Protein AF-A0A7U8K7A0-F1 (afdb_monomer_lite)

Secondary structure (DSSP, 8-state):
--STTS-------HHHHHHHHHHHHHHHHHHHHSSSHHHHHHHHHS---STTTTTS-HHHHHTSS-HHHHHHHHHHHHHHHTT------HHHHT--PPPGGG----

pLDDT: mean 84.66, std 14.63, range [47.88, 97.06]

Organism: NCBI:txid520456

Structure (mmCIF, N/CA/C/O backbone):
data_AF-A0A7U8K7A0-F1
#
_entry.id   AF-A0A7U8K7A0-F1
#
loop_
_atom_site.group_PDB
_atom_site.id
_atom_site.type_symbol
_atom_site.label_atom_id
_atom_site.label_alt_id
_atom_site.label_comp_id
_atom_site.label_asym_id
_atom_site.label_entity_id
_atom_site.label_seq_id
_atom_site.pdbx_PDB_ins_code
_atom_site.Cartn_x
_atom_site.Cartn_y
_atom_site.Cartn_z
_atom_site.occupancy
_atom_site.B_iso_or_equiv
_atom_site.auth_seq_id
_atom_site.auth_comp_id
_atom_site.auth_asym_id
_atom_site.auth_atom_id
_atom_site.pdbx_PDB_model_num
ATOM 1 N N . MET A 1 1 ? -9.588 -7.042 27.715 1.00 47.88 1 MET A N 1
ATOM 2 C CA . MET A 1 1 ? -9.494 -8.166 26.749 1.00 47.88 1 MET A CA 1
ATOM 3 C C . MET A 1 1 ? -10.230 -9.439 27.217 1.00 47.88 1 MET A C 1
ATOM 5 O O . MET A 1 1 ? -9.739 -10.534 26.990 1.00 47.88 1 MET A O 1
ATOM 9 N N . LYS A 1 2 ? -11.409 -9.343 27.865 1.00 48.44 2 LYS A N 1
ATOM 10 C CA . LYS A 1 2 ? -12.129 -10.522 28.409 1.00 48.44 2 LYS A CA 1
ATOM 11 C C . LYS A 1 2 ? -13.471 -10.821 27.712 1.00 48.44 2 LYS A C 1
ATOM 13 O O . LYS A 1 2 ? -14.002 -11.905 27.889 1.00 48.44 2 LYS A O 1
ATOM 18 N N . ALA A 1 3 ? -13.975 -9.903 26.879 1.00 49.47 3 ALA A N 1
ATOM 19 C CA . ALA A 1 3 ? -15.301 -9.998 26.254 1.00 49.47 3 ALA A CA 1
ATOM 20 C C . ALA A 1 3 ? -15.332 -10.684 24.870 1.00 49.47 3 ALA A C 1
ATOM 22 O O . ALA A 1 3 ? -16.405 -10.982 24.366 1.00 49.47 3 ALA A O 1
ATOM 23 N N . VAL A 1 4 ? -14.179 -10.980 24.257 1.00 52.09 4 VAL A N 1
ATOM 24 C CA . VAL A 1 4 ? -14.122 -11.602 22.912 1.00 52.09 4 VAL A CA 1
ATOM 25 C C . VAL A 1 4 ? -14.473 -13.102 22.949 1.00 52.09 4 VAL A C 1
ATOM 27 O O . VAL A 1 4 ? -14.749 -13.710 21.924 1.00 52.09 4 VAL A O 1
ATOM 30 N N . ARG A 1 5 ? -14.508 -13.719 24.138 1.00 55.97 5 ARG A N 1
ATOM 31 C CA . ARG A 1 5 ? -14.699 -15.169 24.315 1.00 55.97 5 ARG A CA 1
ATOM 32 C C . ARG A 1 5 ? -16.157 -15.639 24.412 1.00 55.97 5 ARG A C 1
ATOM 34 O O . ARG A 1 5 ? -16.368 -16.838 24.541 1.00 55.97 5 ARG A O 1
ATOM 41 N N . GLU A 1 6 ? -17.145 -14.746 24.350 1.00 56.16 6 GLU A N 1
ATOM 42 C CA . GLU A 1 6 ? -18.542 -15.088 24.679 1.00 56.16 6 GLU A CA 1
ATOM 43 C C . GLU A 1 6 ? -19.529 -15.112 23.495 1.00 56.16 6 GLU A C 1
ATOM 45 O O . GLU A 1 6 ? -20.718 -15.260 23.741 1.00 56.16 6 GLU A O 1
ATOM 50 N N . HIS A 1 7 ? -19.097 -14.992 22.228 1.00 56.66 7 HIS A N 1
ATOM 51 C CA . HIS A 1 7 ? -20.023 -14.893 21.072 1.00 56.66 7 HIS A CA 1
ATOM 52 C C . HIS A 1 7 ? -21.143 -13.847 21.274 1.00 56.66 7 HIS A C 1
ATOM 54 O O . HIS A 1 7 ? -22.256 -14.007 20.780 1.00 56.66 7 HIS A O 1
ATOM 60 N N . ARG A 1 8 ? -20.874 -12.775 22.029 1.00 57.12 8 ARG A N 1
ATOM 61 C CA . ARG A 1 8 ? -21.797 -11.642 22.117 1.00 57.12 8 ARG A CA 1
ATOM 62 C C . ARG A 1 8 ? -21.607 -10.758 20.896 1.00 57.12 8 ARG A C 1
ATOM 64 O O . ARG A 1 8 ? -20.471 -10.570 20.462 1.00 57.12 8 ARG A O 1
ATOM 71 N N . ASP A 1 9 ? -22.694 -10.178 20.401 1.00 66.00 9 ASP A N 1
ATOM 72 C CA . ASP A 1 9 ? -22.630 -9.166 19.352 1.00 66.00 9 ASP A CA 1
ATOM 73 C C . ASP A 1 9 ? -21.802 -7.972 19.839 1.00 66.00 9 ASP A C 1
ATOM 75 O O . ASP A 1 9 ? -22.190 -7.229 20.744 1.00 66.00 9 ASP A O 1
ATOM 79 N N . ILE A 1 10 ? -20.618 -7.809 19.252 1.00 69.88 10 ILE A N 1
ATOM 80 C CA . ILE A 1 10 ? -19.763 -6.647 19.468 1.00 69.88 10 ILE A CA 1
ATOM 81 C C . ILE A 1 10 ? -20.118 -5.649 18.372 1.00 69.88 10 ILE A C 1
ATOM 83 O O . ILE A 1 10 ? -19.766 -5.841 17.210 1.00 69.88 10 ILE A O 1
ATOM 87 N N . THR A 1 11 ? -20.813 -4.573 18.739 1.00 79.06 11 THR A N 1
ATOM 88 C CA . THR A 1 11 ? -20.998 -3.438 17.828 1.00 79.06 11 THR A CA 1
ATOM 89 C C . THR A 1 11 ? -19.705 -2.630 17.815 1.00 79.06 11 THR A C 1
ATOM 91 O O . THR A 1 11 ? -19.310 -2.061 18.832 1.00 79.06 11 THR A O 1
ATOM 94 N N . LEU A 1 12 ? -19.011 -2.640 16.679 1.00 84.75 12 LEU A N 1
ATOM 95 C CA . LEU A 1 12 ? -17.809 -1.841 16.469 1.00 84.75 12 LEU A CA 1
ATOM 96 C C . LEU A 1 12 ? -18.195 -0.423 16.048 1.00 84.75 12 LEU A C 1
ATOM 98 O O . LEU A 1 12 ? -19.147 -0.234 15.291 1.00 84.75 12 LEU A O 1
ATOM 102 N N . ASP A 1 13 ? -17.427 0.561 16.513 1.00 90.88 13 ASP A N 1
ATOM 103 C CA . ASP A 1 13 ? -17.550 1.934 16.031 1.00 90.88 13 ASP A CA 1
ATOM 104 C C . ASP A 1 13 ? -17.242 2.014 14.526 1.00 90.88 13 ASP A C 1
ATOM 106 O O . ASP A 1 13 ? -16.441 1.233 13.997 1.00 90.88 13 ASP A O 1
ATOM 110 N N . VAL A 1 14 ? -17.865 2.968 13.833 1.00 91.88 14 VAL A N 1
ATOM 111 C CA . VAL A 1 14 ? -17.673 3.166 12.391 1.00 91.88 14 VAL A CA 1
ATOM 112 C C . VAL A 1 14 ? -16.202 3.423 12.057 1.00 91.88 14 VAL A C 1
ATOM 114 O O . VAL A 1 14 ? -15.716 2.873 11.071 1.00 91.88 14 VAL A O 1
ATOM 117 N N . ASP A 1 15 ? -15.458 4.173 12.878 1.00 91.56 15 ASP A N 1
ATOM 118 C CA . ASP A 1 15 ? -14.020 4.402 12.665 1.00 91.56 15 ASP A CA 1
ATOM 119 C C . ASP A 1 15 ? -13.236 3.086 12.703 1.00 91.56 15 ASP A C 1
ATOM 121 O O . ASP A 1 15 ? -12.400 2.822 11.833 1.00 91.56 15 ASP A O 1
ATOM 125 N N . VAL A 1 16 ? -13.560 2.217 13.664 1.00 92.88 16 VAL A N 1
ATOM 126 C CA . VAL A 1 16 ? -12.925 0.902 13.819 1.00 92.88 16 VAL A CA 1
ATOM 127 C C . VAL A 1 16 ? -13.243 0.007 12.625 1.00 92.88 16 VAL A C 1
ATOM 129 O O . VAL A 1 16 ? -12.339 -0.626 12.076 1.00 92.88 16 VAL A O 1
ATOM 132 N N . LEU A 1 17 ? -14.503 -0.019 12.182 1.00 94.44 17 LEU A N 1
ATOM 133 C CA . LEU A 1 17 ? -14.915 -0.754 10.985 1.00 94.44 17 LEU A CA 1
ATOM 134 C C . LEU A 1 17 ? -14.195 -0.247 9.733 1.00 94.44 17 LEU A C 1
ATOM 136 O O . LEU A 1 17 ? -13.728 -1.054 8.929 1.00 94.44 17 LEU A O 1
ATOM 140 N N . MET A 1 18 ? 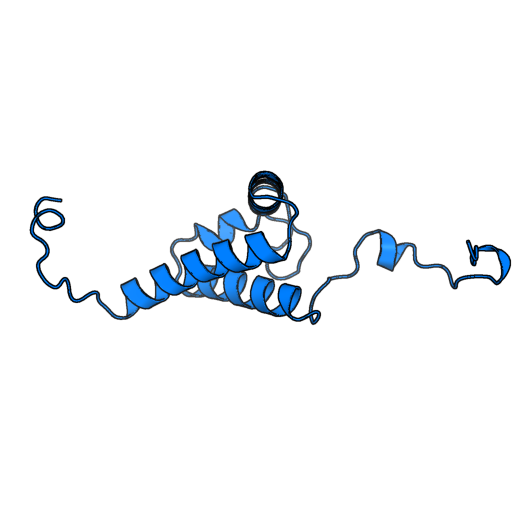-14.052 1.070 9.583 1.00 94.38 18 MET A N 1
ATOM 141 C CA . MET A 1 18 ? -13.344 1.678 8.458 1.00 94.38 18 MET A CA 1
ATOM 142 C C . MET A 1 18 ? -11.861 1.310 8.455 1.00 94.38 18 MET A C 1
ATOM 144 O O . MET A 1 18 ? -11.342 0.893 7.418 1.00 94.38 18 MET A O 1
ATOM 148 N N . ARG A 1 19 ? -11.193 1.359 9.613 1.00 94.94 19 ARG A N 1
ATOM 149 C CA . ARG A 1 19 ? -9.783 0.963 9.744 1.00 94.94 19 ARG A CA 1
ATOM 150 C C . ARG A 1 19 ? -9.577 -0.519 9.460 1.00 94.94 19 ARG A C 1
ATOM 152 O O .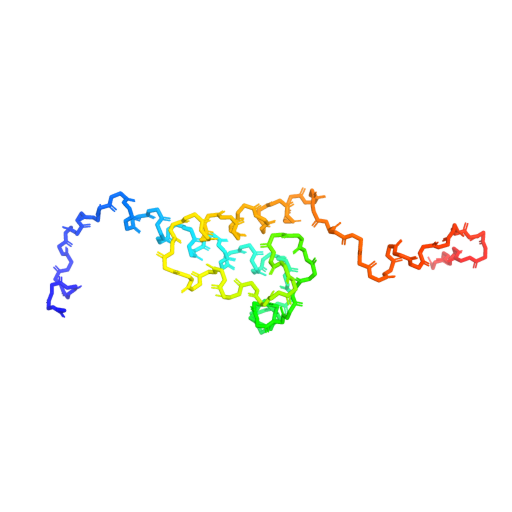 ARG A 1 19 ? -8.665 -0.875 8.716 1.00 94.94 19 ARG A O 1
ATOM 159 N N . LEU A 1 20 ? -10.439 -1.384 9.996 1.00 95.00 20 LEU A N 1
ATOM 160 C CA . LEU A 1 20 ? -10.403 -2.822 9.713 1.00 95.00 20 LEU A CA 1
ATOM 161 C C . LEU A 1 20 ? -10.625 -3.097 8.224 1.00 95.00 20 LEU A C 1
ATOM 163 O O . LEU A 1 20 ? -9.850 -3.833 7.614 1.00 95.00 20 LEU A O 1
ATOM 167 N N . SER A 1 21 ? -11.630 -2.459 7.620 1.00 95.62 21 SER A N 1
ATOM 168 C CA . SER A 1 21 ? -11.890 -2.548 6.182 1.00 95.62 21 SER A CA 1
ATOM 169 C C . SER A 1 21 ? -10.680 -2.091 5.364 1.00 95.62 21 SER A C 1
ATOM 171 O O . SER A 1 21 ? -10.330 -2.735 4.375 1.00 95.62 21 SER A O 1
ATOM 173 N N . ALA A 1 22 ? -10.012 -1.010 5.777 1.00 96.06 22 ALA A N 1
ATOM 174 C CA . ALA A 1 22 ? -8.828 -0.497 5.102 1.00 96.06 22 ALA A CA 1
ATOM 175 C C . ALA A 1 22 ? -7.664 -1.497 5.137 1.00 96.06 22 ALA A C 1
ATOM 177 O O . ALA A 1 22 ? -7.104 -1.812 4.088 1.00 96.06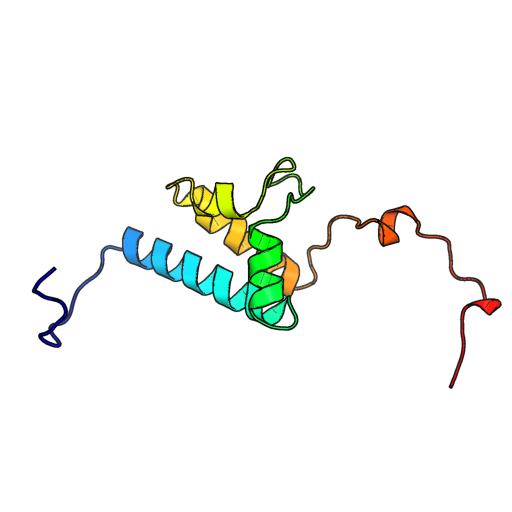 22 ALA A O 1
ATOM 178 N N . VAL A 1 23 ? -7.345 -2.044 6.314 1.00 96.06 23 VAL A N 1
ATOM 179 C CA . VAL A 1 23 ? -6.262 -3.028 6.487 1.00 96.06 23 VAL A CA 1
ATOM 180 C C . VAL A 1 23 ? -6.535 -4.302 5.687 1.00 96.06 23 VAL A C 1
ATOM 182 O O . VAL A 1 23 ? -5.651 -4.786 4.979 1.00 96.06 23 VAL A O 1
ATOM 185 N N . LEU A 1 24 ? -7.762 -4.824 5.749 1.00 97.06 24 LEU A N 1
ATOM 186 C CA . LEU A 1 24 ? -8.149 -6.012 4.986 1.00 97.06 24 LEU A CA 1
ATOM 187 C C . LEU A 1 24 ? -8.110 -5.756 3.474 1.00 97.06 24 LEU A C 1
ATOM 189 O O . LEU A 1 24 ? -7.636 -6.607 2.725 1.00 97.06 24 LEU A O 1
ATOM 193 N N . GLY A 1 25 ? -8.543 -4.573 3.029 1.00 96.25 25 GLY A N 1
ATOM 194 C CA . GLY A 1 25 ? -8.462 -4.163 1.627 1.00 96.25 25 GLY A CA 1
ATOM 195 C C . GLY A 1 25 ? -7.021 -4.092 1.117 1.00 96.25 25 GLY A C 1
ATOM 196 O O . GLY A 1 25 ? -6.728 -4.614 0.045 1.00 96.25 25 GLY A O 1
ATOM 197 N N . ILE A 1 26 ? -6.104 -3.526 1.909 1.00 96.56 26 ILE A N 1
ATOM 198 C CA . ILE A 1 26 ? -4.666 -3.504 1.596 1.00 96.56 26 ILE A CA 1
ATOM 199 C C . ILE A 1 26 ? -4.128 -4.931 1.454 1.00 96.56 26 ILE A C 1
ATOM 201 O O . ILE A 1 26 ? -3.477 -5.244 0.459 1.00 96.56 26 ILE A O 1
ATOM 205 N N . HIS A 1 27 ? -4.422 -5.810 2.416 1.00 96.06 27 HIS A N 1
ATOM 206 C CA . HIS A 1 27 ? -3.968 -7.200 2.372 1.00 96.06 27 HIS A CA 1
ATOM 207 C C . HIS A 1 27 ? -4.485 -7.936 1.128 1.00 96.06 27 HIS A C 1
ATOM 209 O O . HIS A 1 27 ? -3.706 -8.571 0.417 1.00 96.06 27 HIS A O 1
ATOM 215 N N . GLN A 1 28 ? -5.779 -7.803 0.826 1.00 96.19 28 GLN A N 1
ATOM 216 C CA . GLN A 1 28 ? -6.384 -8.417 -0.352 1.00 96.19 28 GLN A CA 1
ATOM 217 C C . GLN A 1 28 ? -5.754 -7.896 -1.649 1.00 96.19 28 GLN A C 1
ATOM 219 O O . GLN A 1 28 ? -5.405 -8.693 -2.518 1.00 96.19 28 GLN A O 1
ATOM 224 N N . ALA A 1 29 ? -5.573 -6.580 -1.783 1.00 95.12 29 ALA A N 1
ATOM 225 C CA . ALA A 1 29 ? -4.993 -5.996 -2.986 1.00 95.12 29 ALA A CA 1
ATOM 226 C C . ALA A 1 29 ? -3.539 -6.448 -3.202 1.00 95.12 29 ALA A C 1
ATOM 228 O O . ALA A 1 29 ? -3.156 -6.750 -4.330 1.00 95.12 29 ALA A O 1
ATOM 229 N N . LEU A 1 30 ? -2.746 -6.587 -2.133 1.00 94.94 30 LEU A N 1
ATOM 230 C CA . LEU A 1 30 ? -1.400 -7.165 -2.222 1.00 94.94 30 LEU A CA 1
ATOM 231 C C . LEU A 1 30 ? -1.421 -8.628 -2.679 1.00 94.94 30 LEU A C 1
ATOM 233 O O . LEU A 1 30 ? -0.566 -9.019 -3.467 1.00 94.94 30 LEU A O 1
ATOM 237 N N . GLY A 1 31 ? -2.395 -9.418 -2.222 1.00 94.56 31 GLY A N 1
ATOM 238 C CA . GLY A 1 31 ? -2.568 -10.805 -2.662 1.00 94.56 31 GLY A CA 1
ATOM 239 C C . GLY A 1 31 ? -2.920 -10.941 -4.147 1.00 94.56 31 GLY A C 1
ATOM 240 O O . GLY A 1 31 ? -2.576 -11.944 -4.760 1.00 94.56 31 GLY A O 1
ATOM 241 N N . VAL A 1 32 ? -3.567 -9.928 -4.732 1.00 94.06 32 VAL A N 1
ATOM 242 C CA . VAL A 1 32 ? -3.839 -9.866 -6.178 1.00 94.06 32 VAL A CA 1
ATOM 243 C C . VAL A 1 32 ? -2.604 -9.414 -6.959 1.00 94.06 32 VAL A C 1
ATOM 245 O O . VAL A 1 32 ? -2.320 -9.947 -8.026 1.00 94.06 32 VAL A O 1
ATOM 248 N N . LEU A 1 33 ? -1.879 -8.420 -6.444 1.00 91.38 33 LEU A N 1
ATOM 249 C CA . LEU A 1 33 ? -0.790 -7.757 -7.166 1.00 91.38 33 LEU A CA 1
ATOM 250 C C . LEU A 1 33 ? 0.537 -8.521 -7.154 1.00 91.38 33 LEU A C 1
ATOM 252 O O . LEU A 1 33 ? 1.370 -8.289 -8.027 1.00 91.38 33 LEU A O 1
ATOM 256 N N . TYR A 1 34 ? 0.765 -9.393 -6.172 1.00 91.94 34 TYR A N 1
ATOM 257 C CA . TYR A 1 34 ? 2.063 -10.035 -5.975 1.00 91.94 34 TYR A CA 1
ATOM 258 C C . TYR A 1 34 ? 1.974 -11.563 -5.969 1.00 91.94 34 TYR A C 1
ATOM 260 O O . TYR A 1 34 ? 1.024 -12.128 -5.423 1.00 91.94 34 TYR A O 1
ATOM 268 N N . PRO A 1 35 ? 3.001 -12.258 -6.497 1.00 88.88 35 PRO A N 1
ATOM 269 C CA . PRO A 1 35 ? 3.085 -13.707 -6.419 1.00 88.88 35 PRO A CA 1
ATOM 270 C C . PRO A 1 35 ? 3.432 -14.127 -4.985 1.00 88.88 35 PRO A C 1
ATOM 272 O O . PRO A 1 35 ? 4.596 -14.236 -4.596 1.00 88.88 35 PRO A O 1
ATOM 275 N N . GLY A 1 36 ? 2.392 -14.352 -4.186 1.00 90.44 36 GLY A N 1
ATOM 276 C CA . GLY A 1 36 ? 2.499 -14.833 -2.815 1.00 90.44 36 GLY A CA 1
ATOM 277 C C . GLY A 1 36 ? 2.748 -13.743 -1.769 1.00 90.44 36 GLY A C 1
ATOM 278 O O . GLY A 1 36 ? 3.210 -12.632 -2.039 1.00 90.44 36 GLY A O 1
ATOM 279 N N . GLU A 1 37 ? 2.453 -14.093 -0.517 1.00 91.50 37 GLU A N 1
ATOM 280 C CA . GLU A 1 37 ? 2.433 -13.155 0.611 1.00 91.50 37 GLU A CA 1
ATOM 281 C C . GLU A 1 37 ? 3.803 -12.514 0.885 1.00 91.50 37 GLU A C 1
ATOM 283 O O . GLU A 1 37 ? 3.890 -11.331 1.212 1.00 91.50 37 GLU A O 1
ATOM 288 N N . ALA A 1 38 ? 4.891 -13.274 0.714 1.00 94.19 38 ALA A N 1
ATOM 289 C CA . ALA A 1 38 ? 6.247 -12.793 0.969 1.00 94.19 38 ALA A CA 1
ATOM 290 C C . ALA A 1 38 ? 6.631 -11.614 0.059 1.00 94.19 38 ALA A C 1
ATOM 292 O O . ALA A 1 38 ? 7.279 -10.674 0.522 1.00 94.19 38 ALA A O 1
ATOM 293 N N . ALA A 1 39 ? 6.207 -11.638 -1.209 1.00 91.94 39 ALA A N 1
ATOM 294 C CA . ALA A 1 39 ? 6.467 -10.562 -2.159 1.00 91.94 39 ALA A CA 1
ATOM 295 C C . ALA A 1 39 ? 5.678 -9.291 -1.799 1.00 91.94 39 ALA A C 1
ATOM 297 O O . ALA A 1 39 ? 6.265 -8.210 -1.734 1.00 91.94 39 ALA A O 1
ATOM 298 N N . GLY A 1 40 ? 4.391 -9.424 -1.457 1.00 93.62 40 GLY A N 1
ATOM 299 C CA . GLY A 1 40 ? 3.571 -8.297 -0.997 1.00 93.62 40 GLY A CA 1
ATOM 300 C C . GLY A 1 40 ? 4.095 -7.673 0.303 1.00 93.62 40 GLY A C 1
ATOM 301 O O . GLY A 1 40 ? 4.205 -6.452 0.418 1.00 93.62 40 GLY A O 1
ATOM 302 N N . ARG A 1 41 ? 4.521 -8.501 1.264 1.00 95.19 41 ARG A N 1
ATOM 303 C CA . ARG A 1 41 ? 5.204 -8.030 2.480 1.00 95.19 41 ARG A CA 1
ATOM 304 C C . ARG A 1 41 ? 6.508 -7.313 2.161 1.00 95.19 41 ARG A C 1
ATOM 306 O O . ARG A 1 41 ? 6.748 -6.235 2.692 1.00 95.19 41 ARG A O 1
ATOM 313 N N . LYS A 1 42 ? 7.348 -7.878 1.289 1.00 95.19 42 LYS A N 1
ATOM 314 C CA . LYS A 1 42 ? 8.597 -7.230 0.872 1.00 95.19 42 LYS A CA 1
ATOM 315 C C . LYS A 1 42 ? 8.327 -5.848 0.275 1.00 95.19 42 LYS A C 1
ATOM 317 O O . LYS A 1 42 ? 9.038 -4.908 0.620 1.00 95.19 42 LYS A O 1
ATOM 322 N N . TRP A 1 43 ? 7.292 -5.705 -0.552 1.00 94.69 43 TRP A N 1
ATOM 323 C CA . TRP A 1 43 ? 6.902 -4.411 -1.112 1.00 94.69 43 TRP A CA 1
ATOM 324 C C . TRP A 1 43 ? 6.551 -3.380 -0.031 1.00 94.69 43 TRP A C 1
ATOM 326 O O . TRP A 1 43 ? 7.054 -2.263 -0.084 1.00 94.69 43 TRP A O 1
ATOM 336 N N . LEU A 1 44 ? 5.785 -3.761 1.000 1.00 96.00 44 LEU A N 1
ATOM 337 C CA . LEU A 1 44 ? 5.442 -2.861 2.114 1.00 96.00 44 LEU A CA 1
ATOM 338 C C . LEU A 1 44 ? 6.676 -2.292 2.834 1.00 96.00 44 LEU A C 1
ATOM 340 O O . LEU A 1 44 ? 6.638 -1.161 3.317 1.00 96.00 44 LEU A O 1
ATOM 344 N N . HIS A 1 45 ? 7.759 -3.066 2.903 1.00 97.00 45 HIS A N 1
ATOM 345 C CA . HIS A 1 45 ? 9.011 -2.675 3.555 1.00 97.00 45 HIS A CA 1
ATOM 346 C C . HIS A 1 45 ? 10.026 -2.005 2.619 1.00 97.00 45 HIS A C 1
ATOM 348 O O . HIS A 1 45 ? 11.037 -1.491 3.094 1.00 97.00 45 HIS A O 1
ATOM 354 N N . THR A 1 46 ? 9.789 -2.008 1.308 1.00 94.06 46 THR A N 1
ATOM 355 C CA . THR A 1 46 ? 10.735 -1.461 0.330 1.00 94.06 46 THR A CA 1
ATOM 356 C C . THR A 1 46 ? 10.407 0.009 0.055 1.00 94.06 46 THR A C 1
ATOM 358 O O . THR A 1 46 ? 9.236 0.317 -0.170 1.00 94.06 46 THR A O 1
ATOM 361 N N . PRO A 1 47 ? 11.407 0.914 0.038 1.00 94.25 47 PRO A N 1
ATOM 362 C CA . PRO A 1 47 ? 11.247 2.283 -0.446 1.00 94.25 47 PRO A CA 1
ATOM 363 C C . PRO A 1 47 ? 10.475 2.335 -1.763 1.00 94.25 47 PRO A C 1
ATOM 365 O O . PRO A 1 47 ? 10.845 1.661 -2.727 1.00 94.25 47 PRO A O 1
ATOM 368 N N . ASN A 1 48 ? 9.401 3.119 -1.806 1.00 90.81 48 ASN A N 1
ATOM 369 C CA . ASN A 1 48 ? 8.573 3.241 -2.994 1.00 90.81 48 ASN A CA 1
ATOM 370 C C . ASN A 1 48 ? 8.675 4.663 -3.558 1.00 90.81 48 ASN A C 1
ATOM 372 O O . ASN A 1 48 ? 8.456 5.643 -2.850 1.00 90.81 48 ASN A O 1
ATOM 376 N N . GLY A 1 49 ? 9.036 4.755 -4.840 1.00 87.06 49 GLY A N 1
ATOM 377 C CA . GLY A 1 49 ? 9.234 6.021 -5.546 1.00 87.06 49 GLY A CA 1
ATOM 378 C C . GLY A 1 49 ? 7.950 6.796 -5.828 1.00 87.06 49 GLY A C 1
ATOM 379 O O . GLY A 1 49 ? 8.052 7.964 -6.190 1.00 87.06 49 GLY A O 1
ATOM 380 N N . ALA A 1 50 ? 6.776 6.186 -5.622 1.00 86.94 50 ALA A N 1
ATOM 381 C CA . ALA A 1 50 ? 5.510 6.852 -5.860 1.00 86.94 50 ALA A CA 1
ATOM 382 C C . ALA A 1 50 ? 5.397 8.153 -5.077 1.00 86.94 50 ALA A C 1
ATOM 384 O O . ALA A 1 50 ? 5.733 8.207 -3.888 1.00 86.94 50 ALA A O 1
ATOM 385 N N . SER A 1 51 ? 4.830 9.175 -5.721 1.00 89.19 51 SER A N 1
ATOM 386 C CA . SER A 1 51 ? 4.657 10.504 -5.114 1.00 89.19 51 SER A CA 1
ATOM 387 C C . SER A 1 51 ? 3.938 10.443 -3.759 1.00 89.19 51 SER A C 1
ATOM 389 O O . SER A 1 51 ? 4.248 11.215 -2.857 1.00 89.19 51 SER A O 1
ATOM 391 N N . LEU A 1 52 ? 3.027 9.475 -3.586 1.00 90.81 52 LEU A N 1
ATOM 392 C CA . LEU A 1 52 ? 2.320 9.221 -2.328 1.00 90.81 52 LEU A CA 1
ATOM 393 C C . LEU A 1 52 ? 3.255 8.853 -1.163 1.00 90.81 52 LEU A C 1
ATOM 395 O O . LEU A 1 52 ? 2.983 9.219 -0.022 1.00 90.81 52 LEU A O 1
ATOM 399 N N . PHE A 1 53 ? 4.322 8.101 -1.431 1.00 92.19 53 PHE A N 1
ATOM 400 C CA . PHE A 1 53 ? 5.220 7.586 -0.397 1.00 92.19 53 PHE A CA 1
ATOM 401 C C . PHE A 1 53 ? 6.489 8.425 -0.239 1.00 92.19 53 PHE A C 1
ATOM 403 O O . PHE A 1 53 ? 7.196 8.262 0.752 1.00 92.19 53 PHE A O 1
ATOM 410 N N . GLY A 1 54 ? 6.804 9.308 -1.193 1.00 90.38 54 GLY A N 1
ATOM 411 C CA . GLY A 1 54 ? 7.962 10.201 -1.101 1.00 90.38 54 GLY A CA 1
ATOM 412 C C . GLY A 1 54 ? 9.292 9.454 -0.941 1.00 90.38 54 GLY A C 1
ATOM 413 O O . GLY A 1 54 ? 10.165 9.896 -0.196 1.00 90.38 54 GLY A O 1
ATOM 414 N N . GLY A 1 55 ? 9.430 8.283 -1.571 1.00 90.62 55 GLY A N 1
ATOM 415 C CA . GLY A 1 55 ? 10.615 7.434 -1.442 1.00 90.62 55 GLY A CA 1
ATOM 416 C C . GLY A 1 55 ? 10.673 6.608 -0.154 1.00 90.62 55 GLY A C 1
ATOM 417 O O . GLY A 1 55 ? 11.653 5.900 0.056 1.00 90.62 55 GLY A O 1
ATOM 418 N N . GLN A 1 56 ? 9.664 6.670 0.715 1.00 94.81 56 GLN A N 1
ATOM 419 C CA . GLN A 1 56 ? 9.605 5.858 1.929 1.00 94.81 56 GLN A CA 1
ATOM 420 C C . GLN A 1 56 ? 8.893 4.518 1.697 1.00 94.81 56 GLN A C 1
ATOM 422 O O . GLN A 1 56 ? 8.178 4.345 0.705 1.00 94.81 56 GLN A O 1
ATOM 427 N N . PRO A 1 57 ? 9.074 3.535 2.596 1.00 96.44 57 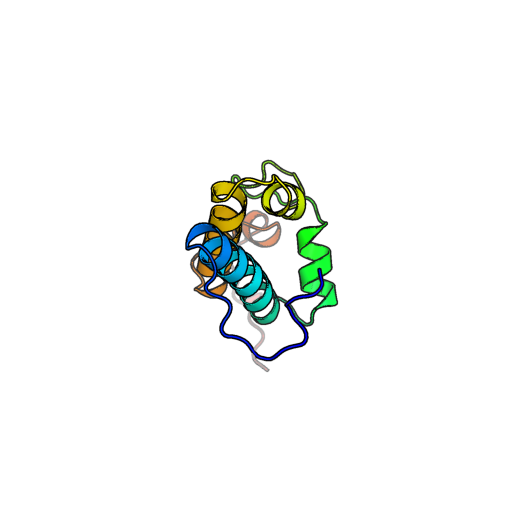PRO A N 1
ATOM 428 C CA . PRO A 1 57 ? 8.298 2.306 2.559 1.00 96.44 57 PRO A CA 1
ATOM 429 C C . PRO A 1 57 ? 6.797 2.574 2.766 1.00 96.44 57 PRO A C 1
ATOM 431 O O . PRO A 1 57 ? 6.439 3.286 3.712 1.00 96.44 57 PRO A O 1
ATOM 434 N N . PRO A 1 58 ? 5.896 1.951 1.979 1.00 96.31 58 PRO A N 1
ATOM 435 C CA . PRO A 1 58 ? 4.448 2.085 2.160 1.00 96.31 58 PRO A CA 1
ATOM 436 C C . PRO A 1 58 ? 3.974 1.776 3.585 1.00 96.31 58 PRO A C 1
ATOM 438 O O . PRO A 1 58 ? 3.017 2.384 4.070 1.00 96.31 58 PRO A O 1
ATOM 441 N N . LEU A 1 59 ? 4.666 0.871 4.290 1.00 96.94 59 LEU A N 1
ATOM 442 C CA . LEU A 1 59 ? 4.351 0.519 5.672 1.00 96.94 59 LEU A CA 1
ATOM 443 C C . LEU A 1 59 ? 4.400 1.720 6.624 1.00 96.94 59 LEU A C 1
ATOM 445 O O . LEU A 1 59 ? 3.618 1.761 7.570 1.00 96.94 59 LEU A O 1
ATOM 449 N N . GLN A 1 60 ? 5.265 2.708 6.381 1.00 96.94 60 GLN A N 1
ATOM 450 C CA . GLN A 1 60 ? 5.345 3.895 7.233 1.00 96.94 60 GLN A CA 1
ATOM 451 C C . GLN A 1 60 ? 4.034 4.693 7.208 1.00 96.94 60 GLN A C 1
ATOM 453 O O . GLN A 1 60 ? 3.578 5.165 8.247 1.00 96.94 60 GLN A O 1
ATOM 458 N N . LEU 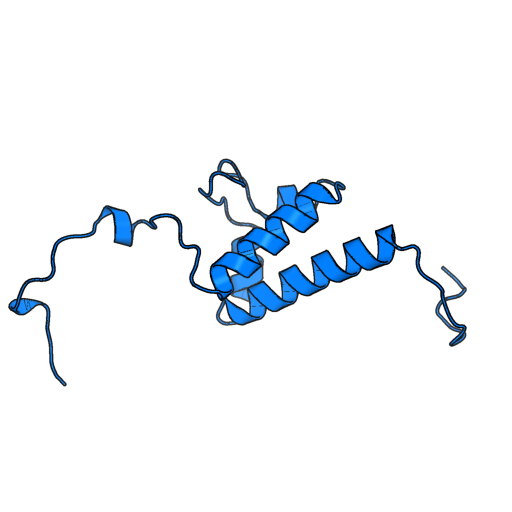A 1 61 ? 3.390 4.790 6.039 1.00 95.94 61 LEU A N 1
ATOM 459 C CA . LEU A 1 61 ? 2.112 5.484 5.892 1.00 95.94 61 LEU A CA 1
ATOM 460 C C . LEU A 1 61 ? 0.951 4.663 6.476 1.00 95.94 61 LEU A C 1
ATOM 462 O O . LEU A 1 61 ? 0.113 5.217 7.191 1.00 95.94 61 LEU A O 1
ATOM 466 N N . VAL A 1 62 ? 0.952 3.341 6.258 1.00 96.12 62 VAL A N 1
ATOM 467 C CA . VAL A 1 62 ? -0.008 2.396 6.869 1.00 96.12 62 VAL A CA 1
ATOM 468 C C . VAL A 1 62 ? 0.046 2.452 8.402 1.00 96.12 62 VAL A C 1
ATOM 470 O O . VAL A 1 62 ? -0.992 2.428 9.059 1.00 96.12 62 VAL A O 1
ATOM 473 N N . ALA A 1 63 ? 1.246 2.564 8.977 1.00 95.06 63 ALA A N 1
ATOM 474 C CA . ALA A 1 63 ? 1.484 2.591 10.420 1.00 95.06 63 ALA A CA 1
ATOM 475 C C . ALA A 1 63 ? 1.519 4.009 11.025 1.00 95.06 63 ALA A C 1
ATOM 477 O O . ALA A 1 63 ? 1.817 4.158 12.207 1.00 95.06 63 ALA A O 1
ATOM 478 N N . SER A 1 64 ? 1.182 5.050 10.256 1.00 92.94 64 SER A N 1
ATOM 479 C CA . SER A 1 64 ? 1.201 6.450 10.722 1.00 92.94 64 SER A CA 1
ATOM 480 C C . SER A 1 64 ? 0.159 6.764 11.808 1.00 92.94 64 SER A C 1
ATOM 482 O O . SER A 1 64 ? 0.164 7.848 12.383 1.00 92.94 64 SER A O 1
ATOM 484 N N . GLY A 1 65 ? -0.772 5.840 12.068 1.00 88.69 65 GLY A N 1
ATOM 485 C CA . GLY A 1 65 ? -1.883 6.009 13.010 1.00 88.69 65 GLY A CA 1
ATOM 486 C C . GLY A 1 65 ? -3.077 6.780 12.436 1.00 88.69 65 GLY A C 1
ATOM 487 O O . GLY A 1 65 ? -4.177 6.740 12.999 1.00 88.69 65 GLY A O 1
ATOM 488 N N . THR A 1 66 ? -2.921 7.415 11.275 1.00 93.25 66 THR A N 1
ATOM 489 C CA . THR A 1 66 ? -3.983 8.196 10.632 1.00 93.25 66 THR A CA 1
ATOM 490 C C . THR A 1 66 ? -4.902 7.315 9.779 1.00 93.25 66 THR A C 1
ATOM 492 O O . THR A 1 66 ? -4.455 6.380 9.114 1.00 93.25 66 THR A O 1
ATOM 495 N N . GLN A 1 67 ? -6.206 7.609 9.803 1.00 94.31 67 GLN A N 1
ATOM 496 C CA . GLN A 1 67 ? -7.191 6.975 8.915 1.00 94.31 67 GLN A CA 1
ATOM 497 C C . GLN A 1 67 ? -6.865 7.296 7.447 1.00 94.31 67 GLN A C 1
ATOM 499 O O . GLN A 1 67 ? -6.912 6.417 6.588 1.00 94.31 67 GLN A O 1
ATOM 504 N N . ASP A 1 68 ? -6.469 8.540 7.173 1.00 94.88 68 ASP A N 1
ATOM 505 C CA . ASP A 1 68 ? -6.159 9.008 5.822 1.00 94.88 68 ASP A CA 1
ATOM 506 C C . ASP A 1 68 ? -4.949 8.294 5.225 1.00 94.88 68 ASP A C 1
ATOM 508 O O . ASP A 1 68 ? -5.002 7.892 4.065 1.00 94.88 68 ASP A O 1
ATOM 512 N N . GLY A 1 69 ? -3.896 8.053 6.014 1.00 95.19 69 GLY A N 1
ATOM 513 C CA . GLY A 1 69 ? -2.739 7.278 5.569 1.00 95.19 69 GLY A CA 1
ATOM 514 C C . GLY A 1 69 ? -3.134 5.867 5.131 1.00 95.19 69 GLY A C 1
ATOM 515 O O . GLY A 1 69 ? -2.830 5.454 4.012 1.00 95.19 69 GLY A O 1
ATOM 516 N N . LEU A 1 70 ? -3.897 5.156 5.967 1.00 96.06 70 LEU A N 1
ATOM 517 C CA . LEU A 1 70 ? -4.450 3.836 5.641 1.00 96.06 70 LEU A CA 1
ATOM 518 C C . LEU A 1 70 ? -5.295 3.861 4.359 1.00 96.06 70 LEU A C 1
ATOM 520 O O . LEU A 1 70 ? -5.103 3.037 3.460 1.00 96.06 70 LEU A O 1
ATOM 524 N N . MET A 1 71 ? -6.217 4.817 4.251 1.00 97.00 71 MET A N 1
ATOM 525 C CA . MET A 1 71 ? -7.111 4.925 3.100 1.00 97.00 71 MET A CA 1
ATOM 526 C C . MET A 1 71 ? -6.380 5.322 1.815 1.00 97.00 71 MET A C 1
ATOM 528 O O . MET A 1 71 ? -6.751 4.843 0.742 1.00 97.00 71 MET A O 1
ATOM 532 N N . ALA A 1 72 ? -5.334 6.143 1.898 1.00 96.06 72 ALA A N 1
ATOM 533 C CA . ALA A 1 72 ? -4.514 6.511 0.751 1.00 96.06 72 ALA A CA 1
ATOM 534 C C . ALA A 1 72 ? -3.771 5.295 0.181 1.00 96.06 72 ALA A C 1
ATOM 536 O O . ALA A 1 72 ? -3.839 5.055 -1.025 1.00 96.06 72 ALA A O 1
ATOM 537 N N . VAL A 1 73 ? -3.149 4.470 1.036 1.00 96.19 73 VAL A N 1
ATOM 538 C CA . VAL A 1 73 ? -2.482 3.231 0.591 1.00 96.19 73 VAL A CA 1
ATOM 539 C C . VAL A 1 73 ? -3.481 2.243 -0.006 1.00 96.19 73 VAL A C 1
ATOM 541 O O . VAL A 1 73 ? -3.209 1.651 -1.051 1.00 96.19 73 VAL A O 1
ATOM 544 N N . ARG A 1 74 ? -4.664 2.096 0.602 1.00 96.19 74 ARG A N 1
ATOM 545 C CA . ARG A 1 74 ? -5.734 1.266 0.036 1.00 96.19 74 ARG A CA 1
ATOM 546 C C . ARG A 1 74 ? -6.117 1.724 -1.370 1.00 96.19 74 ARG A C 1
ATOM 548 O O . ARG A 1 74 ? -6.114 0.913 -2.286 1.00 96.19 74 ARG A O 1
ATOM 555 N N . ARG A 1 75 ? -6.416 3.014 -1.551 1.00 95.25 75 ARG A N 1
ATOM 556 C CA . ARG A 1 75 ? -6.817 3.570 -2.855 1.00 95.25 75 ARG A CA 1
ATOM 557 C C . ARG A 1 75 ? -5.723 3.409 -3.905 1.00 95.25 75 ARG A C 1
ATOM 559 O O . ARG A 1 75 ? -6.025 3.093 -5.050 1.00 95.25 75 ARG A O 1
ATOM 566 N N . PHE A 1 76 ? -4.467 3.588 -3.507 1.00 94.94 76 PHE A N 1
ATOM 567 C CA . PHE A 1 76 ? -3.315 3.359 -4.368 1.00 94.94 76 PHE A CA 1
ATOM 568 C C . PHE A 1 76 ? -3.263 1.912 -4.882 1.00 94.94 76 PHE A C 1
ATOM 570 O O . PHE A 1 76 ? -3.175 1.680 -6.086 1.00 94.94 76 PHE A O 1
ATOM 577 N N . LEU A 1 77 ? -3.375 0.930 -3.982 1.00 94.88 77 LEU A N 1
ATOM 578 C CA . LEU A 1 77 ? -3.374 -0.487 -4.357 1.00 94.88 77 LEU A CA 1
ATOM 579 C C . LEU A 1 77 ? -4.623 -0.871 -5.160 1.00 94.88 77 LEU A C 1
ATOM 581 O O . LEU A 1 77 ? -4.539 -1.681 -6.081 1.00 94.88 77 LEU A O 1
ATOM 585 N N . ASP A 1 78 ? -5.767 -0.262 -4.844 1.00 94.56 78 ASP A N 1
ATOM 586 C CA . ASP A 1 78 ? -7.022 -0.445 -5.568 1.00 94.56 78 ASP A CA 1
ATOM 587 C C . ASP A 1 78 ? -6.927 0.048 -7.022 1.00 94.56 78 ASP A C 1
ATOM 589 O O . ASP A 1 78 ? -7.420 -0.618 -7.934 1.00 94.56 78 ASP A O 1
ATOM 593 N N . ALA A 1 79 ? -6.245 1.172 -7.253 1.00 92.44 79 ALA A N 1
ATOM 594 C CA . ALA A 1 79 ? -5.950 1.668 -8.593 1.00 92.44 79 ALA A CA 1
ATOM 595 C C . ALA A 1 79 ? -4.965 0.751 -9.336 1.00 92.44 79 ALA A C 1
ATOM 597 O O . ALA A 1 79 ? -5.197 0.422 -10.500 1.00 92.44 79 ALA A O 1
ATOM 598 N N . ALA A 1 80 ? -3.911 0.285 -8.658 1.00 89.88 80 ALA A N 1
ATOM 599 C CA . ALA A 1 80 ? -2.926 -0.622 -9.243 1.00 89.88 80 ALA A CA 1
ATOM 600 C C . ALA A 1 80 ? -3.564 -1.947 -9.695 1.00 89.88 80 ALA A C 1
ATOM 602 O O . ALA A 1 80 ? -3.369 -2.364 -10.834 1.00 89.88 80 ALA A O 1
ATOM 603 N N . ARG A 1 81 ? -4.409 -2.575 -8.861 1.00 88.94 81 ARG A N 1
ATOM 604 C CA . ARG A 1 81 ? -5.125 -3.807 -9.258 1.00 88.94 81 ARG A CA 1
ATOM 605 C C . ARG A 1 81 ? -6.156 -3.572 -10.364 1.00 88.94 81 ARG A C 1
ATOM 607 O O . ARG A 1 81 ? -6.524 -4.513 -11.054 1.00 88.94 81 ARG A O 1
ATOM 614 N N . GLY A 1 82 ? -6.636 -2.337 -10.519 1.00 87.12 82 GLY A N 1
ATOM 615 C CA . GLY A 1 82 ? -7.524 -1.922 -11.605 1.00 87.12 82 GLY A CA 1
ATOM 616 C C . GLY A 1 82 ? -6.799 -1.571 -12.908 1.00 87.12 82 GLY A C 1
ATOM 617 O O . GLY A 1 82 ? -7.456 -1.132 -13.846 1.00 87.12 82 GLY A O 1
ATOM 618 N N . GLY A 1 83 ? -5.468 -1.715 -12.968 1.00 81.94 83 GLY A N 1
ATOM 619 C CA . GLY A 1 83 ? -4.658 -1.373 -14.143 1.00 81.94 83 GLY A CA 1
ATOM 620 C C . GLY A 1 83 ? -4.458 0.130 -14.361 1.00 81.94 83 GLY A C 1
ATOM 621 O O . GLY A 1 83 ? -3.899 0.530 -15.376 1.00 81.94 83 GLY A O 1
ATOM 622 N N . LEU A 1 84 ? -4.897 0.971 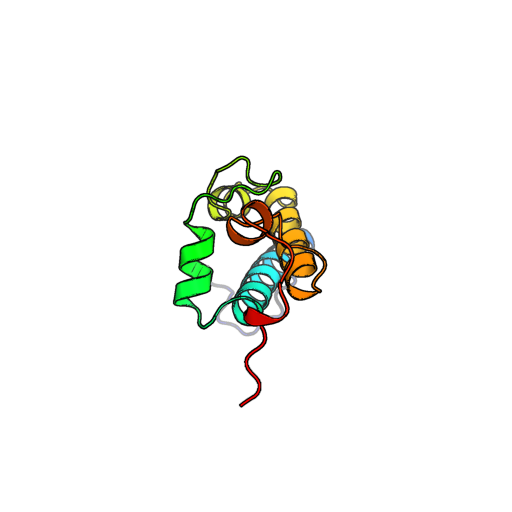-13.420 1.00 72.56 84 LEU A N 1
ATOM 623 C CA . LEU A 1 84 ? -4.815 2.431 -13.521 1.00 72.56 84 LEU A CA 1
ATOM 624 C C . LEU A 1 84 ? -3.488 2.995 -13.007 1.00 72.56 84 LEU A C 1
ATOM 626 O O . LEU A 1 84 ? -3.235 4.187 -13.164 1.00 72.56 84 LEU A O 1
ATOM 630 N N . TYR A 1 85 ? -2.654 2.173 -12.366 1.00 62.56 85 TYR A N 1
ATOM 631 C CA . TYR A 1 85 ? -1.408 2.654 -11.793 1.00 62.56 85 TYR A CA 1
ATOM 632 C C . TYR A 1 85 ? -0.260 1.648 -11.911 1.00 62.56 85 TYR A C 1
ATOM 634 O O . TYR A 1 85 ? -0.173 0.681 -11.154 1.00 62.56 85 TYR A O 1
ATOM 642 N N . MET A 1 86 ? 0.678 1.962 -12.802 1.00 56.19 86 MET A N 1
ATOM 643 C CA . MET A 1 86 ? 2.106 1.811 -12.545 1.00 56.19 86 MET A CA 1
ATOM 644 C C . MET A 1 86 ? 2.732 3.178 -12.822 1.00 56.19 86 MET A C 1
ATOM 646 O O . MET A 1 86 ? 2.654 3.677 -13.942 1.00 56.19 86 MET A O 1
ATOM 650 N N . GLU A 1 87 ? 3.303 3.823 -11.802 1.00 55.66 87 GLU A N 1
ATOM 651 C CA . GLU A 1 87 ? 4.261 4.898 -12.073 1.00 55.66 87 GLU A CA 1
ATOM 652 C C . GLU A 1 87 ? 5.382 4.322 -12.951 1.00 55.66 87 GLU A C 1
ATOM 654 O O . GLU A 1 87 ? 5.769 3.177 -12.688 1.00 55.66 87 GLU A O 1
ATOM 659 N N . PRO A 1 88 ? 5.898 5.072 -13.949 1.00 54.72 88 PRO A N 1
ATOM 660 C CA . PRO A 1 88 ? 6.915 4.586 -14.869 1.00 54.72 88 PRO A CA 1
ATOM 661 C C . PRO A 1 88 ? 8.047 3.890 -14.114 1.00 54.72 88 PRO A C 1
ATOM 663 O O . PRO A 1 88 ? 8.872 4.522 -13.437 1.00 54.72 88 PRO A O 1
ATOM 666 N N . ASN A 1 89 ? 8.068 2.564 -14.189 1.00 58.19 89 ASN A N 1
ATOM 667 C CA . ASN A 1 89 ? 9.118 1.781 -13.579 1.00 58.19 89 ASN A CA 1
ATOM 668 C C . ASN A 1 89 ? 10.397 1.950 -14.426 1.00 58.19 89 ASN A C 1
ATOM 670 O O . ASN A 1 89 ? 10.439 2.693 -15.411 1.00 58.19 89 ASN A O 1
ATOM 674 N N . ALA A 1 90 ? 11.503 1.330 -14.016 1.00 57.66 90 ALA A N 1
ATOM 675 C CA . ALA A 1 90 ? 12.752 1.463 -14.767 1.00 57.66 90 ALA A CA 1
ATOM 676 C C . ALA A 1 90 ? 12.622 0.997 -16.236 1.00 57.66 90 ALA A C 1
ATOM 678 O O . ALA A 1 90 ? 13.330 1.526 -17.087 1.00 57.66 90 ALA A O 1
ATOM 679 N N . LEU A 1 91 ? 11.702 0.071 -16.533 1.00 54.62 91 LEU A N 1
ATOM 680 C CA . LEU A 1 91 ? 11.408 -0.410 -17.886 1.00 54.62 91 LEU A CA 1
ATOM 681 C C . LEU A 1 91 ? 10.689 0.660 -18.710 1.00 54.62 91 LEU A C 1
ATOM 683 O O . LEU A 1 91 ? 11.059 0.884 -19.854 1.00 54.62 91 LEU A O 1
ATOM 687 N N . ASP A 1 92 ? 9.740 1.385 -18.114 1.00 62.00 92 ASP A N 1
ATOM 688 C CA . ASP A 1 92 ? 9.038 2.483 -18.793 1.00 62.00 92 ASP A CA 1
ATOM 689 C C . ASP A 1 92 ? 9.979 3.665 -19.093 1.00 62.00 92 ASP A C 1
ATOM 691 O O . ASP A 1 92 ? 9.818 4.373 -20.084 1.00 62.00 92 ASP A O 1
ATOM 695 N N . ARG A 1 93 ? 11.003 3.874 -18.250 1.00 63.50 93 ARG A N 1
ATOM 696 C CA . ARG A 1 93 ? 12.052 4.887 -18.473 1.00 63.50 93 ARG A CA 1
ATOM 697 C C . ARG A 1 93 ? 13.097 4.479 -19.507 1.00 63.50 93 ARG A C 1
ATOM 699 O O . ARG A 1 93 ? 13.671 5.354 -20.146 1.00 63.50 93 ARG A O 1
ATOM 706 N N . ALA A 1 94 ? 13.352 3.183 -19.644 1.00 65.12 94 ALA A N 1
ATOM 707 C CA . ALA A 1 94 ? 14.237 2.613 -20.655 1.00 65.12 94 ALA A CA 1
ATOM 708 C C . ALA A 1 94 ? 13.468 2.173 -21.912 1.00 65.12 94 ALA A C 1
ATOM 710 O O . ALA A 1 94 ? 13.984 1.386 -22.703 1.00 65.12 94 ALA A O 1
ATOM 711 N N . PHE A 1 95 ? 12.230 2.648 -22.084 1.00 71.25 95 PHE A N 1
ATOM 712 C CA . PHE A 1 95 ? 11.428 2.306 -23.243 1.00 71.25 95 PHE A CA 1
ATOM 713 C C . PHE A 1 95 ? 12.127 2.776 -24.520 1.00 71.25 95 PHE A C 1
ATOM 715 O O . PHE A 1 95 ? 12.393 3.965 -24.719 1.00 71.25 95 PHE A O 1
ATOM 722 N N . HIS A 1 96 ? 12.375 1.819 -25.403 1.00 77.38 96 HIS A N 1
ATOM 723 C CA . HIS A 1 96 ? 12.750 2.055 -26.783 1.00 77.38 96 HIS A CA 1
ATOM 724 C C . HIS A 1 96 ? 11.636 1.477 -27.661 1.00 77.38 96 HIS A C 1
ATOM 726 O O . HIS A 1 96 ? 11.105 0.416 -27.321 1.00 77.38 96 HIS A O 1
ATOM 732 N N . PRO A 1 97 ? 11.227 2.168 -28.742 1.00 83.75 97 PRO A N 1
ATOM 733 C CA . PRO A 1 97 ? 10.252 1.622 -29.677 1.00 83.75 97 PRO A CA 1
ATOM 734 C C . PRO A 1 97 ? 10.681 0.227 -30.133 1.00 83.75 97 PRO A C 1
ATOM 736 O O . PRO A 1 97 ? 11.824 0.058 -30.550 1.00 83.75 97 PRO A O 1
ATOM 739 N N . TYR A 1 98 ? 9.776 -0.749 -30.043 1.00 81.12 98 TYR A N 1
ATOM 740 C CA . TYR A 1 98 ? 10.040 -2.097 -30.543 1.00 81.12 98 TYR A CA 1
ATOM 741 C C . TYR A 1 98 ? 10.353 -2.045 -32.036 1.00 81.12 98 TYR A C 1
ATOM 743 O O . TYR A 1 98 ? 9.645 -1.379 -32.800 1.00 81.12 98 TYR A O 1
ATOM 751 N N . HIS A 1 99 ? 11.394 -2.760 -32.441 1.00 85.75 99 HIS A N 1
ATOM 752 C CA . HIS A 1 99 ? 11.712 -2.984 -33.840 1.00 85.75 99 HIS A CA 1
ATOM 753 C C . HIS A 1 99 ? 11.177 -4.344 -34.291 1.00 85.75 99 HIS A C 1
ATOM 755 O O . HIS A 1 99 ? 10.920 -5.233 -33.479 1.00 85.75 99 HIS A O 1
ATOM 761 N N . ASP A 1 100 ? 11.019 -4.517 -35.605 1.00 84.06 100 ASP A N 1
ATOM 762 C CA . ASP A 1 100 ? 10.516 -5.767 -36.194 1.00 84.06 100 ASP A CA 1
ATOM 763 C C . ASP A 1 100 ? 11.354 -6.996 -35.771 1.00 84.06 100 ASP A C 1
ATOM 765 O O . ASP A 1 100 ? 10.850 -8.115 -35.749 1.00 84.06 100 ASP A O 1
ATOM 769 N N . GLU A 1 101 ? 12.619 -6.786 -35.392 1.00 87.25 101 GLU A N 1
ATOM 770 C CA . GLU A 1 101 ? 13.555 -7.810 -34.911 1.00 87.25 101 GLU A CA 1
ATOM 771 C C . GLU A 1 101 ? 13.291 -8.311 -33.478 1.00 87.25 101 GLU A C 1
ATOM 773 O O . GLU A 1 101 ? 13.701 -9.422 -33.142 1.00 87.25 101 GLU A O 1
ATOM 778 N N . ASP A 1 102 ? 12.566 -7.549 -32.653 1.00 80.75 102 ASP A N 1
ATOM 779 C CA . ASP A 1 102 ? 12.238 -7.922 -31.268 1.00 80.75 102 ASP A CA 1
ATOM 780 C C . ASP A 1 102 ? 11.051 -8.901 -31.180 1.00 80.75 102 ASP A C 1
ATOM 782 O O . ASP A 1 102 ? 10.768 -9.473 -30.121 1.00 80.75 102 ASP A O 1
ATOM 786 N N . VAL A 1 103 ? 10.321 -9.094 -32.284 1.00 78.50 103 VAL A N 1
ATOM 787 C CA . VAL A 1 103 ? 9.087 -9.885 -32.315 1.00 78.50 103 VAL A CA 1
ATOM 788 C C . VAL A 1 103 ? 9.395 -11.335 -32.693 1.00 78.50 103 VAL A C 1
ATOM 790 O O . VAL A 1 103 ? 9.452 -11.704 -33.865 1.00 78.50 103 VAL A O 1
ATOM 793 N N . VAL A 1 104 ? 9.555 -12.190 -31.681 1.00 77.12 104 VAL A N 1
ATOM 794 C CA . VAL A 1 104 ? 9.707 -13.641 -31.868 1.00 77.12 104 VAL A CA 1
ATOM 795 C C . VAL A 1 104 ? 8.343 -14.322 -31.780 1.00 77.12 104 VAL A C 1
ATOM 797 O O . VAL A 1 104 ? 7.741 -14.398 -30.709 1.00 77.12 104 VAL A O 1
ATOM 800 N N . PHE A 1 105 ? 7.866 -14.864 -32.900 1.00 71.56 105 PHE A N 1
ATOM 801 C CA . PHE A 1 105 ? 6.723 -15.777 -32.907 1.00 71.56 105 PHE A CA 1
ATOM 802 C C . PHE A 1 105 ? 7.216 -17.206 -32.647 1.00 71.56 105 PHE A C 1
ATOM 804 O O . PHE A 1 105 ? 8.109 -17.686 -33.346 1.00 71.56 105 PHE A O 1
ATOM 811 N N . SER A 1 106 ? 6.665 -17.852 -31.613 1.00 67.06 106 SER A N 1
ATOM 812 C CA . SER A 1 106 ? 6.902 -19.272 -31.289 1.00 67.06 106 SER A CA 1
ATOM 813 C C . SER A 1 106 ? 5.814 -20.152 -31.884 1.00 67.06 106 SER A C 1
ATOM 815 O O . SER A 1 106 ? 4.645 -19.701 -31.863 1.00 67.06 106 SER A O 1
#

Foldseek 3Di:
DPPPPPPDDDDDDPLRVLLVVLVVLLQVLLVLVDDDDVRSVVQQQAQDVDPLQVRGRLVCLNPVPDSVSSVVSSVQSVCVSVVNDDDCDVCNVVDDPDDPVVDDDD

Sequence (106 aa):
MKAVREHRDITLDVDVLMRLSAVLGIHQALGVLYPGEAAGRKWLHTPNGASLFGGQPPLQLVASGTQDGLMAVRRFLDAARGGLYMEPNALDRAFHPYHDEDVVFS

InterPro domains:
  IPR024467 Antitoxin Xre/MbcA/ParS-like, toxin-binding domain [PF09722] (33-83)

Radius of gyration: 19.06 Å; chains: 1; bounding box: 37×30×65 Å